Protein AF-A0A7Y0XD72-F1 (afdb_monomer)

InterPro domains:
  IPR007844 AsmA [PF05170] (2-78)

Radius of gyration: 14.19 Å; Cα contacts (8 Å, |Δi|>4): 198; chains: 1; bounding box: 32×19×40 Å

Mean predicted aligned error: 4.03 Å

Solvent-accessible surface area (backbone atoms only — not comparable to full-atom values): 4268 Å² total; per-residue (Å²): 114,51,77,40,68,75,45,77,49,75,44,76,75,41,75,44,79,54,97,93,39,82,42,67,26,29,30,37,41,40,39,36,28,49,35,40,35,49,90,91,49,48,32,47,64,27,38,37,32,34,41,22,54,86,26,40,33,32,38,77,38,35,41,36,41,39,92,80,62,64,49,73,51,69,50,73,50,81,112

Structure (mmCIF, N/CA/C/O backbone):
data_AF-A0A7Y0XD72-F1
#
_entry.id   AF-A0A7Y0XD72-F1
#
loop_
_atom_site.group_PDB
_atom_site.id
_atom_site.type_symbol
_atom_site.label_atom_id
_atom_site.label_alt_id
_atom_site.label_comp_id
_atom_site.label_asym_id
_atom_site.label_entity_id
_atom_site.label_seq_id
_atom_site.pdbx_PDB_ins_code
_atom_site.Cartn_x
_atom_site.Cartn_y
_atom_site.Cartn_z
_atom_site.occupancy
_atom_site.B_iso_or_equiv
_atom_site.auth_seq_id
_atom_site.auth_comp_id
_atom_site.auth_asym_id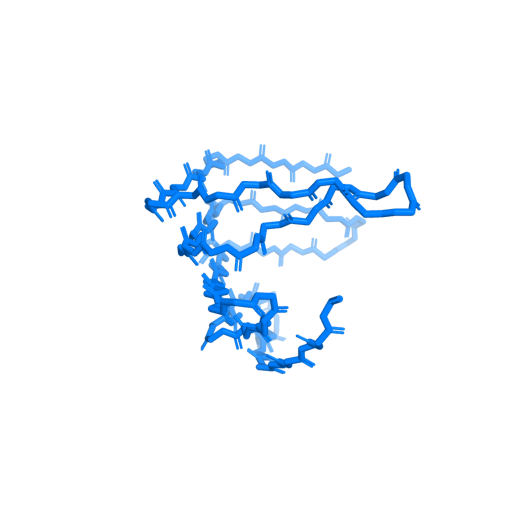
_atom_site.auth_atom_id
_atom_site.pdbx_PDB_model_num
ATOM 1 N N . TRP A 1 1 ? 15.294 -0.984 -1.158 1.00 82.38 1 TRP A N 1
ATOM 2 C CA . TRP A 1 1 ? 13.987 -0.423 -1.534 1.00 82.38 1 TRP A CA 1
ATOM 3 C C . TRP A 1 1 ? 14.163 1.062 -1.801 1.00 82.38 1 TRP A C 1
ATOM 5 O O . TRP A 1 1 ? 15.024 1.670 -1.173 1.00 82.38 1 TRP A O 1
ATOM 15 N N . GLN A 1 2 ? 13.405 1.628 -2.736 1.00 89.94 2 GLN A N 1
ATOM 16 C CA . GLN A 1 2 ? 13.336 3.070 -2.992 1.00 89.94 2 GLN A CA 1
ATOM 17 C C . GLN A 1 2 ? 11.866 3.470 -3.125 1.00 89.94 2 GLN A C 1
ATOM 19 O O . GLN A 1 2 ? 11.045 2.671 -3.569 1.00 89.94 2 GLN A O 1
ATOM 24 N N . LEU A 1 3 ? 11.544 4.685 -2.684 1.00 91.06 3 LEU A N 1
ATOM 25 C CA . LEU A 1 3 ? 10.206 5.253 -2.761 1.00 91.06 3 LEU A CA 1
ATOM 26 C C . LEU A 1 3 ? 10.317 6.727 -3.144 1.00 91.06 3 LEU A C 1
ATOM 28 O O . LEU A 1 3 ? 11.124 7.450 -2.554 1.00 91.06 3 LEU A O 1
ATOM 32 N N . SER A 1 4 ? 9.506 7.190 -4.091 1.00 95.25 4 SER A N 1
ATOM 33 C CA . SER A 1 4 ? 9.403 8.615 -4.406 1.00 95.25 4 SER A CA 1
ATOM 34 C C . SER A 1 4 ? 7.966 9.055 -4.645 1.00 95.25 4 SER A C 1
ATOM 36 O O . SER A 1 4 ? 7.130 8.297 -5.138 1.00 95.25 4 SER A O 1
ATOM 38 N N . GLY A 1 5 ? 7.685 10.307 -4.274 1.00 94.31 5 GLY A N 1
ATOM 39 C CA . GLY A 1 5 ? 6.355 10.896 -4.415 1.00 94.31 5 GLY A CA 1
ATOM 40 C C . GLY A 1 5 ? 5.280 10.151 -3.623 1.00 94.31 5 GLY A C 1
ATOM 41 O O . GLY A 1 5 ? 4.170 10.006 -4.121 1.00 94.31 5 GLY A O 1
ATOM 42 N N . LEU A 1 6 ? 5.623 9.633 -2.436 1.00 95.75 6 LEU A N 1
ATOM 43 C CA . LEU A 1 6 ? 4.640 9.073 -1.512 1.00 95.75 6 LEU A CA 1
ATOM 44 C C . LEU A 1 6 ? 3.668 10.176 -1.090 1.00 95.75 6 LEU A C 1
ATOM 46 O O . LEU A 1 6 ? 4.089 11.207 -0.568 1.00 95.75 6 LEU A O 1
ATOM 50 N N . ASN A 1 7 ? 2.384 9.912 -1.275 1.00 97.56 7 ASN A N 1
ATOM 51 C CA . ASN A 1 7 ? 1.283 10.702 -0.760 1.00 97.56 7 ASN A CA 1
ATOM 52 C C . ASN A 1 7 ? 0.370 9.798 0.066 1.00 97.56 7 ASN A C 1
ATOM 54 O O . ASN A 1 7 ? 0.064 8.679 -0.352 1.00 97.56 7 ASN A O 1
ATOM 58 N N . ILE A 1 8 ? -0.043 10.291 1.229 1.00 96.88 8 ILE A N 1
ATOM 59 C CA . ILE A 1 8 ? -0.998 9.630 2.111 1.00 96.88 8 ILE A CA 1
ATOM 60 C C . ILE A 1 8 ? -2.047 10.671 2.466 1.00 96.88 8 ILE A C 1
ATOM 62 O O . ILE A 1 8 ? -1.707 11.733 2.990 1.00 96.88 8 ILE A O 1
ATOM 66 N N . GLU A 1 9 ? -3.302 10.355 2.199 1.00 97.94 9 GLU A N 1
ATOM 67 C CA . GLU A 1 9 ? -4.445 11.188 2.533 1.00 97.94 9 GLU A CA 1
ATOM 68 C C . GLU A 1 9 ? -5.405 10.396 3.414 1.00 97.94 9 GLU A C 1
ATOM 70 O O . GLU A 1 9 ? -5.632 9.207 3.202 1.00 97.94 9 GLU A O 1
ATOM 75 N N . GLY A 1 10 ? -5.932 11.053 4.442 1.00 96.88 10 GLY A N 1
ATOM 76 C CA . GLY A 1 10 ? -6.847 10.446 5.393 1.00 96.88 10 GLY A CA 1
ATOM 77 C C . GLY A 1 10 ? -8.017 11.367 5.677 1.00 96.88 10 GLY A C 1
ATOM 78 O O . GLY A 1 10 ? -7.820 12.561 5.911 1.00 96.88 10 GLY A O 1
ATOM 79 N N . GLN A 1 11 ? -9.223 10.809 5.691 1.00 97.19 11 GLN A N 1
ATOM 80 C CA . GLN A 1 11 ? -10.453 11.552 5.938 1.00 97.19 11 GLN A CA 1
ATOM 81 C C . GLN A 1 11 ? -11.212 10.932 7.109 1.00 97.19 11 GLN A C 1
ATOM 83 O O . GLN A 1 11 ? -11.448 9.726 7.140 1.00 97.19 11 GLN A O 1
ATOM 88 N N . GLN A 1 12 ? -11.584 11.780 8.077 1.00 95.62 12 GLN A N 1
ATOM 89 C CA . GLN A 1 12 ? -12.409 11.410 9.237 1.00 95.62 12 GLN A CA 1
ATOM 90 C C . GLN A 1 12 ? -11.883 10.171 9.989 1.00 95.62 12 GLN A C 1
ATOM 92 O O . GLN A 1 12 ? -12.634 9.244 10.272 1.00 95.62 12 GLN A O 1
ATOM 97 N N . LEU A 1 13 ? -10.576 10.157 10.273 1.00 94.56 13 LEU A N 1
ATOM 98 C CA . LEU A 1 13 ? -9.901 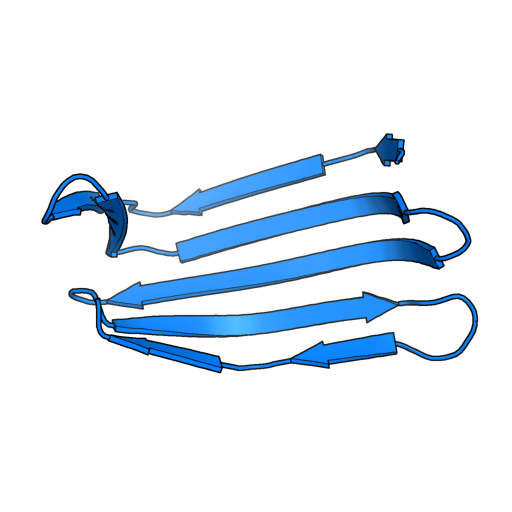9.017 10.889 1.00 94.56 13 LEU A CA 1
ATOM 99 C C . LEU A 1 13 ? -10.133 8.968 12.405 1.00 94.56 13 LEU A C 1
ATOM 101 O O . LEU A 1 13 ? -9.581 9.788 13.139 1.00 94.56 13 LEU A O 1
ATOM 105 N N . ASP A 1 14 ? -10.822 7.932 12.873 1.00 94.31 14 ASP A N 1
ATOM 106 C CA . ASP A 1 14 ? -10.789 7.517 14.274 1.00 94.31 14 ASP A CA 1
ATOM 107 C C . ASP A 1 14 ? -9.861 6.314 14.422 1.00 94.31 14 ASP A C 1
ATOM 109 O O . ASP A 1 14 ? -10.100 5.250 13.849 1.00 94.31 14 ASP A O 1
ATOM 113 N N . ILE A 1 15 ? -8.801 6.451 15.218 1.00 90.44 15 ILE A N 1
ATOM 114 C CA . ILE A 1 15 ? -7.890 5.344 15.524 1.00 90.44 15 ILE A CA 1
ATOM 115 C C . ILE A 1 15 ? -8.210 4.807 16.915 1.00 90.44 15 ILE A C 1
ATOM 117 O O . ILE A 1 15 ? -8.235 5.555 17.893 1.00 90.44 15 ILE A O 1
ATOM 121 N N . LYS A 1 16 ? -8.405 3.493 17.020 1.00 88.00 16 LYS A N 1
ATOM 122 C CA . LYS A 1 16 ? -8.666 2.811 18.287 1.00 88.00 16 LYS A CA 1
ATOM 123 C C . LYS A 1 16 ? -7.512 1.885 18.636 1.00 88.00 16 LYS A C 1
ATOM 125 O O . LYS A 1 16 ? -6.969 1.183 17.784 1.00 88.00 16 LYS A O 1
ATOM 130 N N . GLN A 1 17 ? -7.159 1.867 19.917 1.00 81.94 17 GLN A N 1
ATOM 131 C CA . GLN A 1 17 ? -6.225 0.897 20.468 1.00 81.94 17 GLN A CA 1
ATOM 132 C C . GLN A 1 17 ? -7.015 -0.264 21.084 1.00 81.94 17 GLN A C 1
ATOM 134 O O . GLN A 1 17 ? -7.783 -0.064 22.024 1.00 81.94 17 GLN A O 1
ATOM 139 N N . SER A 1 18 ? -6.826 -1.478 20.568 1.00 74.38 18 SER A N 1
ATOM 140 C CA . SER A 1 18 ? -7.394 -2.714 21.122 1.00 74.38 18 SER A CA 1
ATOM 141 C C . SER A 1 18 ? -6.287 -3.757 21.254 1.00 74.38 18 SER A C 1
ATOM 143 O O . SER A 1 18 ? -5.486 -3.913 20.337 1.00 74.38 18 SER A O 1
ATOM 145 N N . ALA A 1 19 ? -6.192 -4.434 22.404 1.00 68.38 19 ALA A N 1
ATOM 146 C CA . ALA A 1 19 ? -5.206 -5.500 22.652 1.00 68.38 19 ALA A CA 1
ATOM 147 C C . ALA A 1 19 ? -3.764 -5.157 22.187 1.00 68.38 19 ALA A C 1
ATOM 149 O O . ALA A 1 19 ? -3.120 -5.918 21.467 1.00 68.38 19 ALA A O 1
ATOM 150 N N . GLN A 1 20 ? -3.282 -3.961 22.559 1.00 75.31 20 GLN A N 1
ATOM 151 C CA . GLN A 1 20 ? -1.978 -3.381 22.178 1.00 75.31 20 GLN A CA 1
ATOM 152 C C . GLN A 1 20 ? -1.753 -3.082 20.680 1.00 75.31 20 GLN A C 1
ATOM 154 O O . GLN A 1 20 ? -0.647 -2.686 20.309 1.00 75.31 20 GLN A O 1
ATOM 159 N N . ARG A 1 21 ? -2.768 -3.191 19.818 1.00 73.94 21 ARG A N 1
ATOM 160 C CA . ARG A 1 21 ? -2.678 -2.836 18.394 1.00 73.94 21 ARG A CA 1
ATOM 161 C C . ARG A 1 21 ? -3.487 -1.579 18.099 1.00 73.94 21 ARG A C 1
ATOM 163 O O . ARG A 1 21 ? -4.593 -1.411 18.607 1.00 73.94 21 ARG A O 1
ATOM 170 N N . TRP A 1 22 ? -2.914 -0.699 17.287 1.00 83.69 22 TRP A N 1
ATOM 171 C CA . TRP A 1 22 ? -3.606 0.462 16.740 1.00 83.69 22 TRP A CA 1
ATOM 172 C C . TRP A 1 22 ? -4.268 0.054 15.427 1.00 83.69 22 TRP A C 1
ATOM 174 O O . TRP A 1 22 ? -3.602 -0.504 14.556 1.00 83.69 22 TRP A O 1
ATOM 184 N N . GLY A 1 23 ? -5.562 0.325 15.298 1.00 83.50 23 GLY A N 1
ATOM 185 C CA . GLY A 1 23 ? -6.316 0.120 14.067 1.00 83.50 23 GLY A CA 1
ATOM 186 C C . GLY A 1 23 ? -7.174 1.340 13.767 1.00 83.50 23 GLY A C 1
ATOM 187 O O . GLY A 1 23 ? -7.740 1.942 14.680 1.00 83.50 23 GLY A O 1
ATOM 188 N N . LEU A 1 24 ? -7.265 1.720 12.494 1.00 88.38 24 LEU A N 1
ATOM 189 C CA . LEU A 1 24 ? -8.244 2.708 12.040 1.00 88.38 24 LEU A CA 1
ATOM 190 C C . LEU A 1 24 ? -9.652 2.104 12.181 1.00 88.38 24 LEU A C 1
A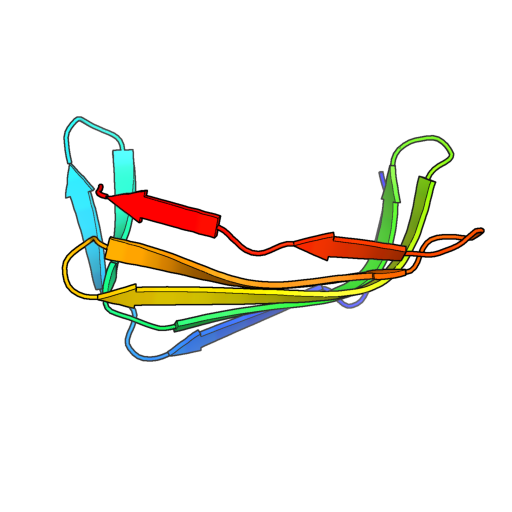TOM 192 O O . LEU A 1 24 ? -10.015 1.131 11.540 1.00 88.38 24 LEU A O 1
ATOM 196 N N . TRP A 1 25 ? -10.430 2.633 13.109 1.00 92.38 25 TRP A N 1
ATOM 197 C CA . TRP A 1 25 ? -11.762 2.145 13.448 1.00 92.38 25 TRP A CA 1
ATOM 198 C C . TRP A 1 25 ? -12.839 2.727 12.528 1.00 92.38 25 TRP A C 1
ATOM 200 O O . TRP A 1 25 ? -13.805 2.043 12.206 1.00 92.38 25 TRP A O 1
ATOM 210 N N . GLN A 1 26 ? -12.659 3.974 12.093 1.00 95.31 26 GLN A N 1
ATOM 211 C CA . GLN A 1 26 ? -13.595 4.690 11.231 1.00 95.31 26 GLN A CA 1
ATOM 212 C C . GLN A 1 26 ? -12.825 5.644 10.323 1.00 95.31 26 GLN A C 1
ATOM 214 O O . GLN A 1 26 ? -11.942 6.339 10.813 1.00 95.31 26 GLN A O 1
ATOM 219 N N . GLY A 1 27 ? -13.172 5.701 9.038 1.00 96.62 27 GLY A N 1
ATOM 220 C CA . GLY A 1 27 ? -12.644 6.692 8.097 1.00 96.62 27 GLY A CA 1
ATOM 221 C C . GLY A 1 27 ? -12.090 6.081 6.815 1.00 96.62 27 GLY A C 1
ATOM 222 O O . GLY A 1 27 ? -12.174 4.872 6.594 1.00 96.62 27 GLY A O 1
ATOM 223 N N . GLU A 1 28 ? -11.514 6.930 5.973 1.00 97.75 28 GLU A N 1
ATOM 224 C CA . GLU A 1 28 ? -10.984 6.566 4.657 1.00 97.75 28 GLU A CA 1
ATOM 225 C C . GLU A 1 28 ? -9.499 6.912 4.571 1.00 97.75 28 GLU A C 1
ATOM 227 O O . GLU A 1 28 ? -9.071 7.963 5.053 1.00 97.75 28 GLU A O 1
ATOM 232 N N . LEU A 1 29 ? -8.710 6.029 3.961 1.00 96.81 29 LEU A N 1
ATOM 233 C CA . LEU A 1 29 ? -7.280 6.214 3.750 1.00 96.81 29 LEU A CA 1
ATOM 234 C C . LEU A 1 29 ? -6.925 5.944 2.290 1.00 96.81 29 LEU A C 1
ATOM 236 O O . LEU A 1 29 ? -7.165 4.849 1.781 1.00 96.81 29 LEU A O 1
ATOM 240 N N . GLU A 1 30 ? -6.266 6.904 1.655 1.00 97.88 30 GLU A N 1
ATOM 241 C CA . GLU A 1 30 ? -5.690 6.764 0.324 1.00 97.88 30 GLU A CA 1
ATOM 242 C C . GLU A 1 30 ? -4.170 6.892 0.388 1.00 97.88 30 GLU A C 1
ATOM 244 O O . GLU A 1 30 ? -3.611 7.750 1.071 1.00 97.88 30 GLU A O 1
ATOM 249 N N . VAL A 1 31 ? -3.480 6.019 -0.337 1.00 97.38 31 VAL A N 1
ATOM 250 C CA . VAL A 1 31 ? -2.023 5.998 -0.442 1.00 97.38 31 VAL A CA 1
ATOM 251 C C . VAL A 1 31 ? -1.666 5.902 -1.915 1.00 97.38 31 VAL A C 1
ATOM 253 O O . VAL A 1 31 ? -2.149 5.023 -2.626 1.00 97.38 31 VAL A O 1
ATOM 256 N N . SER A 1 32 ? -0.779 6.776 -2.378 1.00 97.31 32 SER A N 1
ATOM 257 C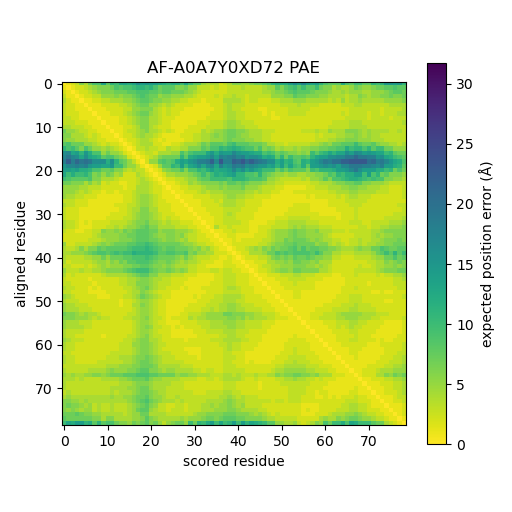 CA . SER A 1 32 ? -0.234 6.708 -3.733 1.00 97.31 32 SER A CA 1
ATOM 258 C C . SER A 1 32 ? 1.259 6.977 -3.744 1.00 97.31 32 SER A C 1
ATOM 260 O O . SER A 1 32 ? 1.769 7.700 -2.890 1.00 97.31 32 SER A O 1
ATOM 262 N N . VAL A 1 33 ? 1.963 6.421 -4.720 1.00 96.44 33 VAL A N 1
ATOM 263 C CA . VAL A 1 33 ? 3.407 6.611 -4.896 1.00 96.44 33 VAL A CA 1
ATOM 264 C C . VAL A 1 33 ? 3.707 6.873 -6.361 1.00 96.44 33 VAL A C 1
ATOM 266 O O . VAL A 1 33 ? 3.080 6.284 -7.236 1.00 96.44 33 VAL A O 1
ATOM 269 N N . VAL A 1 34 ? 4.682 7.735 -6.652 1.00 96.06 34 VAL A N 1
ATOM 270 C CA . VAL A 1 34 ? 5.120 7.954 -8.039 1.00 96.06 34 VAL A CA 1
ATOM 271 C C . VAL A 1 34 ? 5.972 6.783 -8.503 1.00 96.06 34 VAL A C 1
ATOM 273 O O . VAL A 1 34 ? 5.703 6.236 -9.564 1.00 96.06 34 VAL A O 1
ATOM 276 N N . ASN A 1 35 ? 6.951 6.361 -7.702 1.00 94.31 35 ASN A N 1
ATOM 277 C CA . ASN A 1 35 ? 7.731 5.151 -7.952 1.00 94.31 35 ASN A CA 1
ATOM 278 C C . ASN A 1 35 ? 7.986 4.405 -6.644 1.00 94.31 35 ASN A C 1
ATOM 280 O O . ASN A 1 35 ? 8.220 5.032 -5.606 1.00 94.31 35 ASN A O 1
ATOM 284 N N . ALA A 1 36 ? 7.996 3.077 -6.714 1.00 93.56 36 ALA A N 1
ATOM 285 C CA . ALA A 1 36 ? 8.479 2.217 -5.646 1.00 93.56 36 ALA A CA 1
ATOM 286 C C . ALA A 1 36 ? 9.292 1.049 -6.215 1.00 93.56 36 ALA A C 1
ATOM 288 O O . ALA A 1 36 ? 8.984 0.519 -7.284 1.00 93.56 36 ALA A O 1
ATOM 289 N N . SER A 1 37 ? 10.326 0.636 -5.484 1.00 93.25 37 SER A N 1
ATOM 290 C CA . SER A 1 37 ? 11.133 -0.531 -5.833 1.00 93.25 37 SER A CA 1
ATOM 291 C C . SER A 1 37 ? 11.443 -1.417 -4.636 1.00 93.25 37 SER A C 1
ATOM 293 O O . SER A 1 37 ? 11.779 -0.943 -3.541 1.00 93.25 37 SER A O 1
ATOM 295 N N . TYR A 1 38 ? 11.386 -2.725 -4.863 1.00 91.00 38 TYR A N 1
ATOM 296 C CA . TYR A 1 38 ? 11.828 -3.743 -3.922 1.00 91.00 38 TYR A CA 1
ATOM 297 C C . TYR A 1 38 ? 12.530 -4.870 -4.680 1.00 91.00 38 TYR A C 1
ATOM 299 O O . TYR A 1 38 ? 11.917 -5.541 -5.505 1.00 91.00 38 TYR A O 1
ATOM 307 N N . ASP A 1 39 ? 13.816 -5.073 -4.387 1.00 90.62 39 ASP A N 1
ATOM 308 C CA . ASP A 1 39 ? 14.694 -5.964 -5.153 1.00 90.62 39 ASP A CA 1
ATOM 309 C C . ASP A 1 39 ? 14.639 -5.64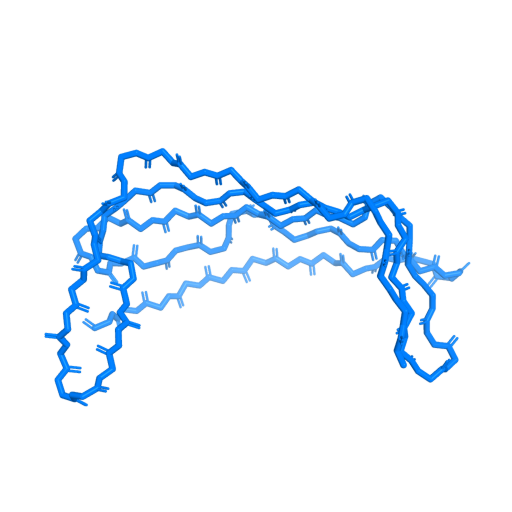9 -6.664 1.00 90.62 39 ASP A C 1
ATOM 311 O O . ASP A 1 39 ? 14.971 -4.526 -7.048 1.00 90.62 39 ASP A O 1
ATOM 315 N N . GLN A 1 40 ? 14.182 -6.583 -7.503 1.00 89.62 40 GLN A N 1
ATOM 316 C CA . GLN A 1 40 ? 14.016 -6.390 -8.951 1.00 89.62 40 GLN A CA 1
ATOM 317 C C . GLN A 1 40 ? 12.611 -5.911 -9.347 1.00 89.62 40 GLN A C 1
ATOM 319 O O . GLN A 1 40 ? 12.354 -5.652 -10.517 1.00 89.62 40 GLN A O 1
ATOM 324 N N . ILE A 1 41 ? 11.686 -5.798 -8.392 1.00 90.56 41 ILE A N 1
ATOM 325 C CA . ILE A 1 41 ? 10.306 -5.402 -8.663 1.00 90.56 41 ILE A CA 1
ATOM 326 C C . ILE A 1 41 ? 10.208 -3.881 -8.658 1.00 90.56 41 ILE A C 1
ATOM 328 O O . ILE A 1 41 ? 10.490 -3.230 -7.647 1.00 90.56 41 ILE A O 1
ATOM 332 N N . LEU A 1 42 ? 9.772 -3.327 -9.788 1.00 92.94 42 LEU A N 1
ATOM 333 C CA . LEU A 1 42 ? 9.509 -1.907 -9.977 1.00 92.94 42 LEU A CA 1
ATOM 334 C C . LEU A 1 42 ? 8.015 -1.676 -10.183 1.00 92.94 42 LEU A C 1
ATOM 336 O O . LEU A 1 42 ? 7.357 -2.413 -10.916 1.00 92.94 42 LEU A O 1
ATOM 340 N N . THR A 1 43 ? 7.499 -0.623 -9.558 1.00 94.31 43 THR A N 1
ATOM 341 C CA . THR A 1 43 ? 6.148 -0.123 -9.802 1.00 94.31 43 THR A CA 1
ATOM 342 C C . THR A 1 43 ? 6.154 1.395 -9.886 1.00 94.31 43 THR A C 1
ATOM 344 O O . THR A 1 43 ? 6.931 2.068 -9.202 1.00 94.31 43 THR A O 1
ATOM 347 N N . SER A 1 44 ? 5.283 1.939 -10.729 1.00 94.75 44 SER A N 1
ATOM 348 C CA . SER A 1 44 ? 5.070 3.373 -10.874 1.00 94.75 44 SER A CA 1
ATOM 349 C C . SER A 1 44 ? 3.588 3.698 -10.750 1.00 94.75 44 SER A C 1
ATOM 351 O O . SER A 1 44 ? 2.731 2.912 -11.150 1.00 94.75 44 SER A O 1
ATOM 353 N N . HIS A 1 45 ? 3.285 4.856 -10.165 1.00 95.50 45 HIS A N 1
ATOM 354 C CA . HIS A 1 45 ? 1.918 5.343 -9.964 1.00 95.50 45 HIS A CA 1
ATOM 355 C C . HIS A 1 45 ? 0.999 4.341 -9.244 1.00 95.50 45 HIS A C 1
ATOM 357 O O . HIS A 1 45 ? -0.200 4.277 -9.523 1.00 95.50 45 HIS A O 1
ATOM 363 N N . ALA A 1 46 ? 1.556 3.547 -8.323 1.00 96.81 46 ALA A N 1
ATOM 364 C CA . ALA A 1 46 ? 0.765 2.611 -7.539 1.00 96.81 46 ALA A CA 1
ATOM 365 C C . ALA A 1 46 ? -0.158 3.371 -6.581 1.00 96.81 46 ALA A C 1
ATOM 367 O O . ALA A 1 46 ? 0.220 4.401 -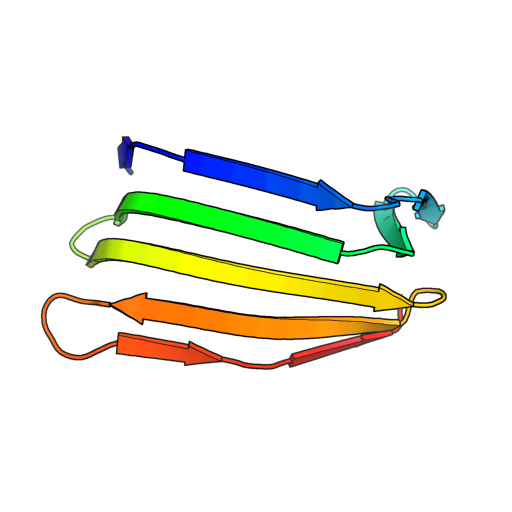6.015 1.00 96.81 46 ALA A O 1
ATOM 368 N N . ALA A 1 47 ? -1.365 2.843 -6.406 1.00 97.69 47 ALA A N 1
ATOM 369 C CA . ALA A 1 47 ? -2.400 3.432 -5.576 1.00 97.69 47 ALA A CA 1
ATOM 370 C C . ALA A 1 47 ? -3.134 2.358 -4.773 1.00 97.69 47 ALA A C 1
ATOM 372 O O . ALA A 1 47 ? -3.428 1.265 -5.265 1.00 97.69 47 ALA A O 1
ATOM 373 N N . LEU A 1 48 ? -3.461 2.707 -3.537 1.00 97.50 48 LEU A N 1
ATOM 374 C CA . LEU A 1 48 ? -4.224 1.898 -2.609 1.00 97.50 48 LEU A CA 1
ATOM 375 C C . LEU A 1 48 ? -5.250 2.787 -1.901 1.00 97.50 48 LEU A C 1
ATOM 377 O O . LEU A 1 48 ? -4.909 3.879 -1.457 1.00 97.50 48 LEU A O 1
ATOM 381 N N . ALA A 1 49 ? -6.490 2.320 -1.795 1.00 97.94 49 ALA A N 1
ATOM 382 C CA . ALA A 1 49 ? -7.547 2.979 -1.039 1.00 97.94 49 ALA A CA 1
ATOM 383 C C . ALA A 1 49 ? -8.216 1.981 -0.096 1.00 97.94 49 ALA A C 1
ATOM 385 O O . ALA A 1 49 ? -8.487 0.831 -0.461 1.00 97.94 49 ALA A O 1
ATOM 386 N N . MET A 1 50 ? -8.466 2.432 1.125 1.00 96.88 50 MET A N 1
ATOM 387 C CA . MET A 1 50 ? -9.103 1.663 2.178 1.00 96.88 50 MET A CA 1
ATOM 388 C C . MET A 1 50 ? -10.178 2.498 2.858 1.00 96.88 50 MET A C 1
ATOM 390 O O . MET A 1 50 ? -10.034 3.708 3.005 1.00 96.88 50 MET A O 1
ATOM 394 N N . GLN A 1 51 ? -11.217 1.829 3.336 1.00 97.06 51 GLN A N 1
ATOM 395 C CA . GLN A 1 51 ? -12.217 2.424 4.213 1.00 97.06 51 GLN A CA 1
ATOM 396 C C . GLN A 1 51 ? -12.455 1.516 5.414 1.00 97.06 51 GLN A C 1
ATOM 398 O O . GLN A 1 51 ? -12.349 0.292 5.308 1.00 97.06 51 GLN A O 1
ATOM 403 N N . SER A 1 52 ? -12.782 2.117 6.549 1.00 96.75 52 SER A N 1
ATOM 404 C CA . SER A 1 52 ? -13.168 1.417 7.765 1.00 96.75 52 SER A CA 1
ATOM 405 C C . SER A 1 52 ? -14.459 2.010 8.301 1.00 96.75 52 SER A C 1
ATOM 407 O O . SER A 1 52 ? -14.610 3.235 8.370 1.00 96.75 52 SER A O 1
ATOM 409 N N . LYS A 1 53 ? -15.399 1.141 8.668 1.00 96.12 53 LYS A N 1
ATOM 410 C CA . LYS A 1 53 ? -16.631 1.537 9.342 1.00 96.12 53 LYS A CA 1
ATOM 411 C C . LYS A 1 53 ? -16.874 0.640 10.538 1.00 96.12 53 LYS A C 1
ATOM 413 O O . LYS A 1 53 ? -17.060 -0.560 10.364 1.00 96.12 53 LYS A O 1
ATOM 418 N N . ASP A 1 54 ? -16.885 1.230 11.728 1.00 93.38 54 ASP A N 1
ATOM 419 C CA . ASP A 1 54 ? -17.050 0.506 12.992 1.00 93.38 54 ASP A CA 1
ATOM 420 C C . ASP A 1 54 ? -16.130 -0.727 13.105 1.00 93.38 54 ASP A C 1
ATOM 422 O O . ASP A 1 54 ? -16.556 -1.805 13.512 1.00 93.38 54 ASP A O 1
ATOM 426 N N . GLY A 1 55 ? -14.867 -0.578 12.694 1.00 91.50 55 GLY A N 1
ATOM 427 C CA . GLY A 1 55 ? -13.860 -1.644 12.726 1.00 91.50 55 GLY A CA 1
ATOM 428 C C . GLY A 1 55 ? -13.890 -2.612 11.552 1.00 91.50 55 GLY A C 1
ATOM 429 O O . GLY A 1 55 ? -12.943 -3.381 11.390 1.00 91.50 55 GLY A O 1
ATOM 430 N N . PHE A 1 56 ? -14.911 -2.547 10.699 1.00 94.75 56 PHE A N 1
ATOM 431 C CA . PHE A 1 56 ? -14.951 -3.328 9.475 1.00 94.75 56 PHE A CA 1
ATOM 432 C C . PHE A 1 56 ? -14.147 -2.637 8.376 1.00 94.75 56 PHE A C 1
ATOM 434 O O . PHE A 1 56 ? -14.574 -1.635 7.796 1.00 94.75 56 PHE A O 1
ATOM 441 N N . TRP A 1 57 ? -12.979 -3.193 8.083 1.00 95.25 57 TRP A N 1
ATOM 442 C CA . TRP A 1 57 ? -12.066 -2.699 7.067 1.00 95.25 57 TRP A CA 1
ATOM 443 C C . TRP A 1 57 ? -12.330 -3.285 5.705 1.00 95.25 57 TRP A C 1
ATOM 445 O O . TRP A 1 57 ? -12.543 -4.488 5.566 1.00 95.25 57 TRP A O 1
ATOM 455 N N . GLN A 1 58 ? -12.168 -2.451 4.686 1.00 97.38 58 GLN A N 1
ATOM 456 C CA . GLN A 1 58 ? -12.204 -2.853 3.293 1.00 97.38 58 GLN A CA 1
ATOM 457 C C . GLN A 1 58 ? -11.062 -2.194 2.521 1.00 97.38 58 GLN A C 1
ATOM 459 O O . GLN A 1 58 ? -10.909 -0.975 2.533 1.00 97.38 58 GLN A O 1
ATOM 464 N N . LEU A 1 59 ? -10.290 -3.010 1.809 1.00 97.62 59 LEU A N 1
ATOM 465 C CA . LEU A 1 59 ? -9.427 -2.579 0.717 1.00 97.62 59 LEU A CA 1
ATOM 466 C C . LEU A 1 59 ? -10.310 -2.440 -0.524 1.00 97.62 59 LEU A C 1
ATOM 468 O O . LEU A 1 59 ? -10.714 -3.442 -1.117 1.00 97.62 59 LEU A O 1
ATOM 472 N N . THR A 1 60 ? -10.638 -1.202 -0.879 1.00 97.12 60 THR A N 1
ATOM 473 C CA . THR A 1 60 ? -11.546 -0.885 -1.990 1.00 97.12 60 THR A CA 1
ATOM 474 C C . THR A 1 60 ? -10.801 -0.725 -3.306 1.00 97.12 60 THR A C 1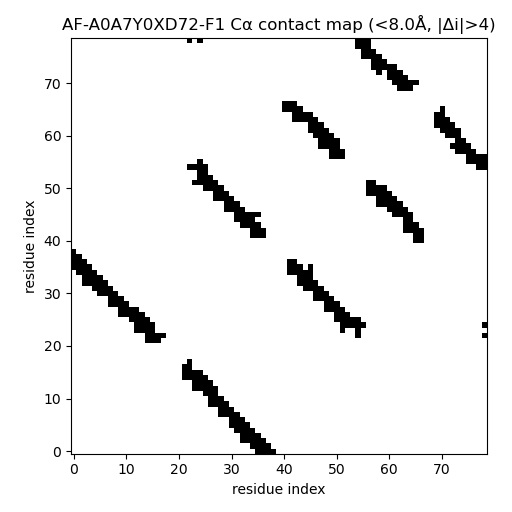
ATOM 476 O O . THR A 1 60 ? -11.375 -0.948 -4.371 1.00 97.12 60 THR A O 1
ATOM 479 N N . ARG A 1 61 ? -9.509 -0.387 -3.244 1.00 97.31 61 ARG A N 1
ATOM 480 C CA . ARG A 1 61 ? -8.626 -0.333 -4.405 1.00 97.31 61 ARG A CA 1
ATOM 481 C C . ARG A 1 61 ? -7.223 -0.762 -4.019 1.00 97.31 61 ARG A C 1
ATOM 483 O O . ARG A 1 61 ? -6.635 -0.205 -3.100 1.00 97.31 61 ARG A O 1
ATOM 490 N N . LEU A 1 62 ? -6.655 -1.666 -4.798 1.00 97.88 62 LEU A N 1
ATOM 491 C CA . LEU A 1 62 ? -5.217 -1.829 -4.938 1.00 97.88 62 LEU A CA 1
ATOM 492 C C . LEU A 1 62 ? -4.926 -1.895 -6.426 1.00 97.88 62 LEU A C 1
ATOM 494 O O . LEU A 1 62 ? -5.524 -2.704 -7.129 1.00 97.88 62 LEU A O 1
ATOM 498 N N . PHE A 1 63 ? -4.024 -1.043 -6.887 1.00 97.56 63 PHE A N 1
ATOM 499 C CA . PHE A 1 63 ? -3.509 -1.077 -8.242 1.00 97.56 63 PHE A CA 1
ATOM 500 C C . PHE A 1 63 ? -2.021 -0.745 -8.213 1.00 97.56 63 PHE A C 1
ATOM 502 O O . PHE A 1 63 ? -1.633 0.358 -7.827 1.00 97.56 63 PHE A O 1
ATOM 509 N N . ALA A 1 64 ? -1.190 -1.699 -8.615 1.00 96.94 64 ALA A N 1
ATOM 510 C CA . ALA A 1 64 ? 0.253 -1.526 -8.705 1.00 96.94 64 ALA A CA 1
ATOM 511 C C . ALA A 1 64 ? 0.746 -2.067 -10.054 1.00 96.94 64 ALA A C 1
ATOM 513 O O . ALA A 1 64 ? 0.895 -3.283 -10.208 1.00 96.94 64 ALA A O 1
ATOM 514 N N . PRO A 1 65 ? 0.982 -1.191 -11.045 1.00 96.81 65 PRO A N 1
ATOM 515 C CA . PRO A 1 65 ? 1.610 -1.569 -12.306 1.00 96.81 65 PRO A CA 1
ATOM 516 C C . PRO A 1 65 ? 2.979 -2.185 -12.069 1.00 96.81 65 PRO A C 1
ATOM 518 O O . PRO A 1 65 ? 3.742 -1.685 -11.249 1.00 96.81 65 PRO A O 1
ATOM 521 N N . LEU A 1 66 ? 3.310 -3.232 -12.807 1.00 94.88 66 LEU A N 1
ATOM 522 C CA . LEU A 1 66 ? 4.641 -3.826 -12.824 1.00 94.88 66 LEU A CA 1
ATOM 523 C C . LEU A 1 66 ? 5.247 -3.644 -14.218 1.00 94.88 66 LEU A C 1
ATOM 525 O O . LEU A 1 66 ? 4.569 -3.212 -15.150 1.00 94.88 66 LEU A O 1
ATOM 529 N N . GLU A 1 67 ? 6.512 -4.026 -14.392 1.00 92.00 67 GLU A N 1
ATOM 530 C CA . GLU A 1 67 ? 7.127 -4.059 -15.729 1.00 92.00 67 GLU A CA 1
ATOM 531 C C . GLU A 1 67 ? 6.332 -4.939 -16.706 1.00 92.00 67 GLU A C 1
ATOM 533 O O . GLU A 1 67 ? 6.245 -4.645 -17.897 1.00 92.00 67 GLU A O 1
ATOM 538 N N . GLN A 1 68 ? 5.739 -6.020 -16.193 1.00 92.88 68 GLN A N 1
ATOM 539 C CA . GLN A 1 68 ? 4.924 -6.963 -16.951 1.00 92.88 68 GLN A CA 1
ATOM 540 C C . GLN A 1 68 ? 3.604 -7.203 -16.215 1.00 92.88 68 GLN A C 1
ATOM 542 O O . GLN A 1 68 ? 3.515 -8.030 -15.310 1.00 92.88 68 GLN A O 1
ATOM 547 N N . GLY A 1 69 ? 2.570 -6.465 -16.619 1.00 95.44 69 GLY A N 1
ATOM 548 C CA . GLY A 1 69 ? 1.232 -6.556 -16.039 1.00 95.44 69 GLY A CA 1
ATOM 549 C C . GLY A 1 69 ? 1.047 -5.647 -14.827 1.00 95.44 69 GLY A C 1
ATOM 550 O O . GLY A 1 69 ? 1.637 -4.572 -14.739 1.00 95.44 69 GLY A O 1
ATOM 551 N N . TYR A 1 70 ? 0.177 -6.052 -13.909 1.00 96.81 70 TYR A N 1
ATOM 552 C CA . TYR A 1 70 ? -0.156 -5.277 -12.720 1.00 96.81 70 TYR A CA 1
ATOM 553 C C . TYR A 1 70 ? -0.672 -6.191 -11.607 1.00 96.81 70 TYR A C 1
ATOM 555 O O . TYR A 1 70 ? -1.113 -7.315 -11.854 1.00 96.81 70 TYR A O 1
ATOM 563 N N . VAL A 1 71 ? -0.644 -5.682 -10.380 1.00 96.44 71 VAL A N 1
ATOM 564 C CA . VAL A 1 71 ? -1.342 -6.271 -9.238 1.00 96.44 71 VAL A CA 1
ATOM 565 C C . VAL A 1 71 ? -2.615 -5.480 -8.987 1.00 96.44 71 VAL A C 1
ATOM 567 O O . VAL A 1 71 ? -2.571 -4.259 -8.837 1.00 96.44 71 VAL A O 1
ATOM 570 N N . GLU A 1 72 ? -3.730 -6.194 -8.904 1.00 97.62 72 GLU A N 1
ATOM 571 C CA . GLU A 1 72 ? -5.010 -5.680 -8.430 1.00 97.62 72 GLU A CA 1
ATOM 572 C C . GLU A 1 72 ? -5.478 -6.489 -7.227 1.00 97.62 72 GLU A C 1
ATOM 574 O O . GLU A 1 72 ? -5.164 -7.675 -7.093 1.00 97.62 72 GLU A O 1
ATOM 579 N N . GLY A 1 73 ? -6.221 -5.847 -6.333 1.00 96.44 73 GLY A N 1
ATOM 580 C CA . GLY A 1 73 ? -6.700 -6.516 -5.137 1.00 96.44 73 GLY A CA 1
ATOM 581 C C . GLY A 1 73 ? -7.837 -5.787 -4.446 1.00 96.44 73 GLY A C 1
ATOM 582 O O . GLY A 1 73 ? -7.937 -4.562 -4.473 1.00 96.44 73 GLY A O 1
ATOM 583 N N . ILE A 1 74 ? -8.664 -6.594 -3.795 1.00 96.00 74 ILE A N 1
ATOM 584 C CA . ILE A 1 74 ? -9.704 -6.188 -2.857 1.00 96.00 74 ILE A CA 1
ATOM 585 C C . ILE A 1 74 ? -9.633 -7.117 -1.645 1.00 96.00 74 ILE A C 1
ATOM 587 O O . ILE A 1 74 ? -9.106 -8.228 -1.733 1.00 96.00 74 ILE A O 1
ATOM 591 N N . GLY A 1 75 ? -10.163 -6.684 -0.510 1.00 96.50 75 GLY A N 1
ATOM 592 C CA . GLY A 1 75 ? -10.146 -7.489 0.708 1.00 96.50 75 GLY A CA 1
ATOM 593 C C . GLY A 1 75 ? -10.920 -6.834 1.836 1.00 96.50 75 GLY A C 1
ATOM 594 O O . GLY A 1 75 ? -11.239 -5.651 1.760 1.00 96.50 75 GLY A O 1
ATOM 595 N N . GLN A 1 76 ? -11.224 -7.603 2.877 1.00 96.19 76 GLN A N 1
ATOM 596 C CA . GLN A 1 76 ? -11.931 -7.100 4.051 1.00 96.19 76 GLN A CA 1
ATOM 597 C C . GLN A 1 76 ? -11.523 -7.849 5.319 1.00 96.19 76 GLN A C 1
ATOM 599 O O . GLN A 1 76 ? -11.203 -9.038 5.253 1.00 96.19 76 GLN A O 1
ATOM 604 N N . ILE A 1 77 ? -11.526 -7.152 6.454 1.00 92.62 77 ILE A N 1
ATOM 605 C CA . ILE A 1 77 ? -11.148 -7.681 7.772 1.00 92.62 77 ILE A CA 1
ATOM 606 C C . ILE A 1 77 ? -12.060 -7.048 8.834 1.00 92.62 77 ILE A C 1
ATOM 608 O O . ILE A 1 77 ? -12.381 -5.869 8.737 1.00 92.62 77 ILE A O 1
ATOM 612 N N . ASP A 1 78 ? -12.447 -7.825 9.844 1.00 90.31 78 ASP A N 1
ATOM 613 C CA . ASP A 1 78 ? -13.168 -7.358 11.037 1.00 90.31 78 ASP A CA 1
ATOM 614 C C . ASP A 1 78 ? -12.179 -7.284 12.221 1.00 90.31 78 ASP A C 1
ATOM 616 O O . ASP A 1 78 ? -11.498 -8.282 12.494 1.00 90.31 78 ASP A O 1
ATOM 620 N N . LEU A 1 79 ? -12.007 -6.097 12.828 1.00 78.81 79 LEU A N 1
ATOM 621 C CA . LEU A 1 79 ? -10.950 -5.778 13.815 1.00 78.81 79 LEU A CA 1
ATOM 622 C C . LEU A 1 79 ? -11.331 -5.985 15.287 1.00 78.81 79 LEU A C 1
ATOM 624 O O . LEU A 1 79 ? -12.426 -5.552 15.706 1.00 78.81 79 LEU A O 1
#

Organism: Vibrio par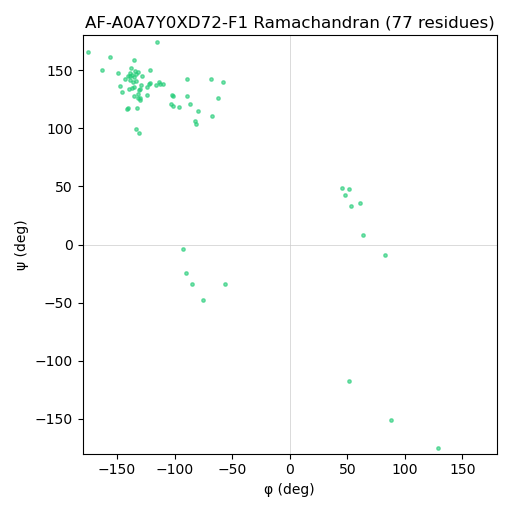ahaemolyticus (NCBI:txid670)

Secondary structure (DSSP, 8-state):
-EEES-EEEEEEEEEEEETTEEEEEEEEEEEE-SEEEETTEEEES-EEEEEEETTEEEEEEEEEE-SSSEEEEEEEEE-

Foldseek 3Di:
DDFAPKDKDWDPWDWDADPNDIDGQFTKIKIWTQWDDDDPWIWGGWIWIWGHYRQKIKGPWGWTDTPPGIDTDIDIDRD

pLDDT: mean 93.1, std 6.17, range [68.38, 97.94]

Nearest PDB stru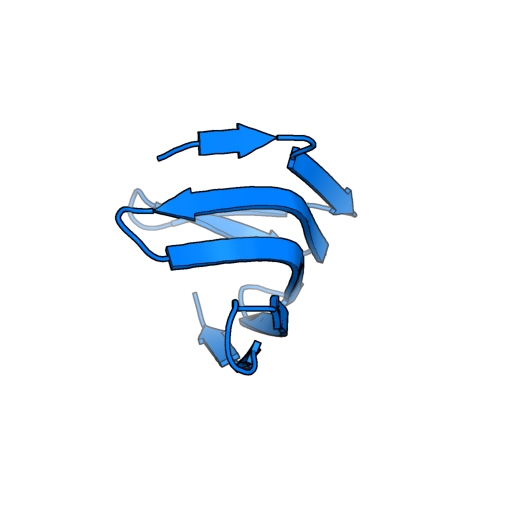ctures (foldseek):
  6nnw-assembly1_B  TM=3.983E-01  e=6.336E+00  Streptomyces longisporoflavus
  6xn2-assembly1_A  TM=3.248E-01  e=3.908E+00  Xanthomonas citri pv. citri str. 306
  6p7l-assembly1_D  TM=2.219E-01  e=7.854E+00  Streptomyces sp. CM020

Sequence (79 aa):
WQLSGLNIEGQQLDIKQSAQRWGLWQGELEVSVVNASYDQILTSHAALAMQSKDGFWQLTRLFAPLEQGYVEGIGQIDL